Protein AF-A0A256Y1G0-F1 (afdb_monomer_lite)

Sequence (108 aa):
MKRLKKPKINKTLIVLIVVFIVFIISGYKIYKEKQQINELYKKCREIQNDPNLMLECKCIPTFAFNKTYASGTVKEKTSPFCTCICDIGQNKQHIFEIRISNNKKTNR

Structure (mmCIF, N/CA/C/O backbone):
data_AF-A0A256Y1G0-F1
#
_entry.id   AF-A0A256Y1G0-F1
#
loop_
_atom_site.group_PDB
_atom_site.id
_atom_site.type_symbol
_atom_site.label_atom_id
_atom_site.label_alt_id
_atom_site.label_comp_id
_atom_site.label_asym_id
_atom_site.label_entity_id
_atom_site.label_seq_id
_atom_site.pdbx_PDB_ins_code
_atom_site.Cartn_x
_atom_site.Cartn_y
_atom_site.Cartn_z
_atom_site.occupancy
_atom_site.B_iso_or_equiv
_atom_site.auth_seq_id
_atom_site.auth_comp_id
_atom_site.auth_asym_id
_atom_site.auth_atom_id
_atom_site.pdbx_PDB_model_num
ATOM 1 N N . MET A 1 1 ? -51.096 10.469 33.459 1.00 48.59 1 MET A N 1
ATOM 2 C CA . MET A 1 1 ? -49.653 10.683 33.186 1.00 48.59 1 MET A CA 1
ATOM 3 C C . MET A 1 1 ? -48.849 9.462 33.633 1.00 48.59 1 MET A C 1
ATOM 5 O O . MET A 1 1 ? -48.715 9.236 34.830 1.00 48.59 1 MET A O 1
ATOM 9 N N . LYS A 1 2 ? -48.357 8.633 32.701 1.00 54.94 2 LYS A N 1
ATOM 10 C CA . LYS A 1 2 ? -47.492 7.484 33.031 1.00 54.94 2 LYS A CA 1
ATOM 11 C C . LYS A 1 2 ? -46.098 8.005 33.400 1.00 54.94 2 LYS A C 1
ATOM 13 O O . LYS A 1 2 ? -45.428 8.599 32.563 1.00 54.94 2 LYS A O 1
ATOM 18 N N . ARG A 1 3 ? -45.670 7.811 34.653 1.00 49.78 3 ARG A N 1
ATOM 19 C CA . ARG A 1 3 ? -44.299 8.122 35.090 1.00 49.78 3 ARG A CA 1
ATOM 20 C C . ARG A 1 3 ? -43.330 7.181 34.369 1.00 49.78 3 ARG A C 1
ATOM 22 O O . ARG A 1 3 ? -43.298 5.989 34.666 1.00 49.78 3 ARG A O 1
ATOM 29 N N . LEU A 1 4 ? -42.549 7.714 33.432 1.00 63.31 4 LEU A N 1
ATOM 30 C CA . LEU A 1 4 ? -41.422 7.008 32.823 1.00 63.31 4 LEU A CA 1
ATOM 31 C C . LEU A 1 4 ? -40.384 6.727 33.921 1.00 63.31 4 LEU A C 1
ATOM 33 O O . LEU A 1 4 ? -39.746 7.644 34.441 1.00 63.31 4 LEU A O 1
ATOM 37 N N . LYS A 1 5 ? -40.258 5.457 34.329 1.00 58.66 5 LYS A N 1
ATOM 38 C CA . LYS A 1 5 ? -39.201 5.006 35.245 1.00 58.66 5 LYS A CA 1
ATOM 39 C C . LYS A 1 5 ? -37.853 5.300 34.585 1.00 58.66 5 LYS A C 1
ATOM 41 O O . LYS A 1 5 ? -37.579 4.780 33.508 1.00 58.66 5 LYS A O 1
ATOM 46 N N . LYS A 1 6 ? -37.019 6.121 35.233 1.00 62.69 6 LYS A N 1
ATOM 47 C CA . LYS A 1 6 ? -35.636 6.358 34.799 1.00 62.69 6 LYS A CA 1
ATOM 48 C C . LYS A 1 6 ? -34.919 5.003 34.696 1.00 62.69 6 LYS A C 1
ATOM 50 O O . LYS A 1 6 ? -34.934 4.261 35.685 1.00 62.69 6 LYS A O 1
ATOM 55 N N . PRO A 1 7 ? -34.321 4.652 33.545 1.00 64.81 7 PRO A N 1
ATOM 56 C CA . PRO A 1 7 ? -33.579 3.408 33.427 1.00 64.81 7 PRO A CA 1
ATOM 57 C C . PRO A 1 7 ? -32.400 3.454 34.404 1.00 64.81 7 PRO A C 1
ATOM 59 O O . PRO A 1 7 ? -31.608 4.397 34.394 1.00 64.81 7 PRO A O 1
ATOM 62 N N . LYS A 1 8 ? -32.300 2.452 35.284 1.00 68.50 8 LYS A N 1
ATOM 63 C CA . LYS A 1 8 ? -31.100 2.242 36.098 1.00 68.50 8 LYS A CA 1
ATOM 64 C C . LYS A 1 8 ? -30.011 1.763 35.147 1.00 68.50 8 LYS A C 1
ATOM 66 O O . LYS A 1 8 ? -30.005 0.605 34.743 1.00 68.50 8 LYS A O 1
ATOM 71 N N . ILE A 1 9 ? -29.145 2.677 34.728 1.00 71.00 9 ILE A N 1
ATOM 72 C CA . ILE A 1 9 ? -28.012 2.342 33.870 1.00 71.00 9 ILE A CA 1
ATOM 73 C C . ILE A 1 9 ? -27.052 1.490 34.704 1.00 71.00 9 ILE A C 1
ATOM 75 O O . ILE A 1 9 ? -26.483 1.954 35.693 1.00 71.00 9 ILE A O 1
ATOM 79 N N . ASN A 1 10 ? -26.906 0.223 34.322 1.00 81.69 10 ASN A N 1
ATOM 80 C CA . ASN A 1 10 ? -26.004 -0.705 34.991 1.00 81.69 10 ASN A CA 1
ATOM 81 C C . ASN A 1 10 ? -24.556 -0.303 34.699 1.00 81.69 10 ASN A C 1
ATOM 83 O O . ASN A 1 10 ? -24.192 -0.086 33.545 1.00 81.69 10 ASN A O 1
ATOM 87 N N . LYS A 1 11 ? -23.703 -0.257 35.727 1.00 84.69 11 LYS A N 1
ATOM 88 C CA . LYS A 1 11 ? -22.271 0.063 35.572 1.00 84.69 11 LYS A CA 1
ATOM 89 C C . LYS A 1 11 ? -21.586 -0.857 34.550 1.00 84.69 11 LYS A C 1
ATOM 91 O O . LYS A 1 11 ? -20.790 -0.391 33.745 1.00 84.69 11 LYS A O 1
ATOM 96 N N . THR A 1 12 ? -21.984 -2.129 34.508 1.00 88.06 12 THR A N 1
ATOM 97 C CA . THR A 1 12 ? -21.529 -3.119 33.520 1.00 88.06 12 THR A CA 1
ATOM 98 C C . THR A 1 12 ? -21.862 -2.721 32.079 1.00 88.06 12 THR A C 1
ATOM 100 O O . THR A 1 12 ? -21.044 -2.922 31.188 1.00 88.06 12 THR A O 1
ATOM 103 N N . LEU A 1 13 ? -23.028 -2.105 31.845 1.00 87.19 13 LEU A N 1
ATOM 104 C CA . LEU A 1 13 ? -23.434 -1.623 30.521 1.00 87.19 13 LEU A CA 1
ATOM 105 C C . LEU A 1 13 ? -22.549 -0.455 30.063 1.00 87.19 13 LEU A C 1
ATOM 107 O O . LEU A 1 13 ? -22.164 -0.398 28.901 1.00 87.19 13 LEU A O 1
ATOM 111 N N . ILE A 1 14 ? -22.183 0.444 30.984 1.00 88.62 14 ILE A N 1
ATOM 112 C CA . ILE A 1 14 ? -21.299 1.583 30.691 1.00 88.62 14 ILE A CA 1
ATOM 113 C C . ILE A 1 14 ? -19.913 1.086 30.266 1.00 88.62 14 ILE A C 1
ATOM 1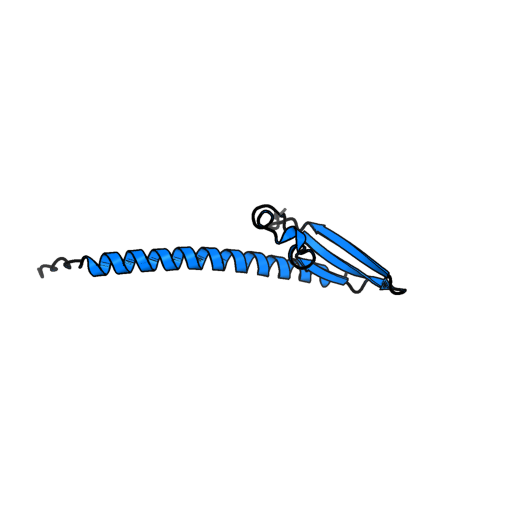15 O O . ILE A 1 14 ? -19.390 1.540 29.252 1.00 88.62 14 ILE A O 1
ATOM 119 N N . VAL A 1 15 ? -19.341 0.120 30.993 1.00 90.81 15 VAL A N 1
ATOM 120 C CA . VAL A 1 15 ? -18.030 -0.463 30.652 1.00 90.81 15 VAL A CA 1
ATOM 121 C C . VAL A 1 15 ? -18.058 -1.109 29.262 1.00 90.81 15 VAL A C 1
ATOM 123 O O . VAL A 1 15 ? -17.148 -0.887 28.467 1.00 90.81 15 VAL A O 1
ATOM 126 N N . LEU A 1 16 ? -19.129 -1.836 28.931 1.00 91.19 16 LEU A N 1
ATOM 127 C CA . LEU A 1 16 ? -19.315 -2.457 27.615 1.00 91.19 16 LEU A CA 1
ATOM 128 C C . LEU A 1 16 ? -19.349 -1.428 26.475 1.00 91.19 16 LEU A C 1
ATOM 130 O O . LEU A 1 16 ? -18.700 -1.626 25.449 1.00 91.19 16 LEU A O 1
ATOM 134 N N . ILE A 1 17 ? -20.051 -0.306 26.672 1.00 91.94 17 ILE A N 1
ATOM 135 C CA . ILE A 1 17 ? -20.115 0.788 25.691 1.00 91.94 17 ILE A CA 1
ATOM 136 C C . ILE A 1 17 ? -18.728 1.406 25.475 1.00 91.94 17 ILE A C 1
ATOM 138 O O . ILE A 1 17 ? -18.328 1.627 24.334 1.00 91.94 17 ILE A O 1
ATOM 142 N N . VAL A 1 18 ? -17.972 1.651 26.549 1.00 93.25 18 V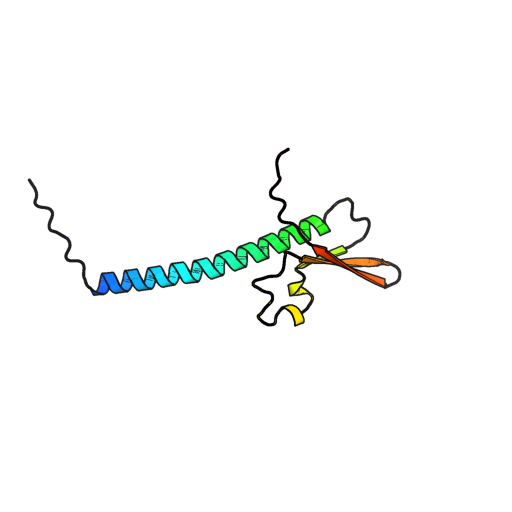AL A N 1
ATOM 143 C CA . VAL A 1 18 ? -16.622 2.232 26.452 1.00 93.25 18 VAL A CA 1
ATOM 144 C C . VAL A 1 18 ? -15.682 1.308 25.677 1.00 93.25 18 VAL A C 1
ATOM 146 O O . VAL A 1 18 ? -14.993 1.766 24.767 1.00 93.25 18 VAL A O 1
ATOM 149 N N . VAL A 1 19 ? -15.698 0.005 25.971 1.00 93.00 19 VAL A N 1
ATOM 150 C CA . VAL A 1 19 ? -14.894 -0.988 25.240 1.00 93.00 19 VAL A CA 1
ATOM 151 C C . VAL A 1 19 ? -15.269 -1.006 23.756 1.00 93.00 19 VAL A C 1
ATOM 153 O O . VAL A 1 19 ? -14.388 -0.967 22.898 1.00 93.00 19 VAL A O 1
ATOM 156 N N . PHE A 1 20 ? -16.564 -0.984 23.435 1.00 94.06 20 PHE A N 1
ATOM 157 C CA . PHE A 1 20 ? -17.039 -0.974 22.051 1.00 94.06 20 PHE A CA 1
ATOM 158 C C . PHE A 1 20 ? -16.575 0.268 21.272 1.00 94.06 20 PHE A C 1
ATOM 160 O O . PHE A 1 20 ? -16.123 0.153 20.133 1.00 94.06 20 PHE A O 1
ATOM 167 N N . ILE A 1 21 ? -16.600 1.451 21.895 1.00 94.00 21 ILE A N 1
ATOM 168 C CA . ILE A 1 21 ? -16.106 2.693 21.280 1.00 94.00 21 ILE A CA 1
ATOM 169 C C . ILE A 1 21 ? -14.606 2.594 20.966 1.00 94.00 21 ILE A C 1
ATOM 171 O O . ILE A 1 21 ? -14.180 2.991 19.880 1.00 94.00 21 ILE A O 1
ATOM 175 N N . VAL A 1 22 ? -13.803 2.022 21.870 1.00 92.12 22 VAL A N 1
ATOM 176 C CA . VAL A 1 22 ? -12.362 1.822 21.640 1.00 92.12 22 VAL A CA 1
ATOM 177 C C . VAL A 1 22 ? -12.115 0.903 20.438 1.00 92.12 22 VAL A C 1
ATOM 179 O O . VAL A 1 22 ? -11.253 1.208 19.610 1.00 92.12 22 VAL A O 1
ATOM 182 N N . PHE A 1 23 ? -12.901 -0.169 20.291 1.00 92.06 23 PHE A N 1
ATOM 183 C CA . PHE A 1 23 ? -12.836 -1.057 19.124 1.00 92.06 23 PHE A CA 1
ATOM 184 C C . PHE A 1 23 ? -13.204 -0.353 17.812 1.00 92.06 23 PHE A C 1
ATOM 186 O O . PHE A 1 23 ? -12.545 -0.567 16.795 1.00 92.06 23 PHE A O 1
ATOM 193 N N . ILE A 1 24 ? -14.220 0.515 17.816 1.00 91.88 24 ILE A N 1
ATOM 194 C CA . ILE A 1 24 ? -14.590 1.283 16.617 1.00 91.88 24 ILE A CA 1
ATOM 195 C C . ILE A 1 24 ? -13.454 2.225 16.206 1.00 91.88 24 ILE A C 1
ATOM 197 O O . ILE A 1 24 ? -13.098 2.282 15.029 1.00 91.88 24 ILE A O 1
ATOM 201 N N . ILE A 1 25 ? -12.860 2.952 17.156 1.00 91.88 25 ILE A N 1
ATOM 202 C CA . ILE A 1 25 ? -11.794 3.922 16.864 1.00 91.88 25 ILE A CA 1
ATOM 203 C C . ILE A 1 25 ? -10.550 3.219 16.304 1.00 91.88 25 ILE A C 1
ATOM 205 O O . ILE A 1 25 ? -9.963 3.691 15.325 1.00 91.88 25 ILE A O 1
ATOM 209 N N . SER A 1 26 ? -10.145 2.092 16.897 1.00 87.69 26 SER A N 1
ATOM 210 C CA . SER A 1 26 ? -8.998 1.316 16.414 1.00 87.69 26 SER A CA 1
ATOM 211 C C . SER A 1 26 ? -9.263 0.725 15.026 1.00 87.69 26 SER A C 1
ATOM 213 O O . SER A 1 26 ? -8.426 0.872 14.132 1.00 87.69 26 SER A O 1
ATOM 215 N N . GLY A 1 27 ? -10.456 0.164 14.804 1.00 87.00 27 GLY A N 1
ATOM 216 C CA . GLY A 1 27 ? -10.886 -0.331 13.497 1.00 87.00 27 GLY A CA 1
ATOM 217 C C . GLY A 1 27 ? -10.900 0.760 12.423 1.00 87.00 27 GLY A C 1
ATOM 218 O O . GLY A 1 27 ? -10.407 0.543 11.316 1.00 87.00 27 GLY A O 1
ATOM 219 N N . TYR A 1 28 ? -11.381 1.962 12.755 1.00 88.81 28 TYR A N 1
ATOM 220 C CA . TYR A 1 28 ? -11.438 3.087 11.820 1.00 88.81 28 TYR A CA 1
ATOM 221 C C . TYR A 1 28 ? -10.047 3.557 11.368 1.00 88.81 28 TYR A C 1
ATOM 223 O O . TYR A 1 28 ? -9.853 3.843 10.184 1.00 88.81 28 TYR A O 1
ATOM 231 N N . LYS A 1 29 ? -9.056 3.596 12.273 1.00 82.56 29 LYS A N 1
ATOM 232 C CA . LYS A 1 29 ? -7.666 3.936 11.910 1.00 82.56 29 LYS A CA 1
ATOM 233 C C . LYS A 1 29 ? -7.097 2.959 10.879 1.00 82.56 29 LYS A C 1
ATOM 235 O O . LYS A 1 29 ? -6.586 3.395 9.849 1.00 82.56 29 LYS A O 1
ATOM 240 N N . ILE A 1 30 ? -7.255 1.657 11.125 1.00 80.06 30 ILE A N 1
ATOM 241 C CA . ILE A 1 30 ? -6.788 0.594 10.221 1.00 80.06 30 ILE A CA 1
ATOM 242 C C . ILE A 1 30 ? -7.517 0.672 8.872 1.00 80.06 30 ILE A C 1
ATOM 244 O O . ILE A 1 30 ? -6.905 0.526 7.812 1.00 80.06 30 ILE A O 1
ATOM 248 N N . TYR A 1 31 ? -8.826 0.930 8.897 1.00 81.38 31 TYR A N 1
ATOM 249 C CA . TYR A 1 31 ? -9.633 1.066 7.688 1.00 81.38 31 TYR A CA 1
ATOM 250 C C . TYR A 1 31 ? -9.177 2.245 6.815 1.00 81.38 31 TYR A C 1
ATOM 252 O O . TYR A 1 31 ? -9.017 2.093 5.602 1.00 81.38 31 TYR A O 1
ATOM 260 N N . LYS A 1 32 ? -8.909 3.406 7.426 1.00 76.62 32 LYS A N 1
ATOM 261 C CA . LYS A 1 32 ? -8.450 4.604 6.712 1.00 76.62 32 LYS A CA 1
ATOM 262 C C . LYS A 1 32 ? -7.087 4.395 6.040 1.00 76.62 32 LYS A C 1
ATOM 264 O O . LYS A 1 32 ? -6.924 4.797 4.891 1.00 76.62 32 LYS A O 1
ATOM 269 N N . GLU A 1 33 ? -6.142 3.734 6.713 1.00 71.44 33 GLU A N 1
ATOM 270 C CA . GLU A 1 33 ? -4.822 3.415 6.140 1.00 71.44 33 GLU A CA 1
ATOM 271 C C . GLU A 1 33 ? -4.957 2.499 4.911 1.00 71.44 33 GLU A C 1
ATOM 273 O O . GLU A 1 33 ? -4.383 2.778 3.856 1.00 71.44 33 GLU A O 1
ATOM 278 N N . LYS A 1 34 ? -5.801 1.458 4.992 1.00 74.44 34 LYS A N 1
ATOM 279 C CA . LYS A 1 34 ? -6.084 0.579 3.843 1.00 74.44 34 LYS A CA 1
ATOM 280 C C . LYS A 1 34 ? -6.695 1.330 2.660 1.00 74.44 34 LYS A C 1
ATOM 282 O O . LYS A 1 34 ? -6.331 1.053 1.518 1.00 74.44 34 LYS A O 1
ATOM 287 N N . GLN A 1 35 ? -7.605 2.273 2.907 1.00 78.06 35 GLN A N 1
AT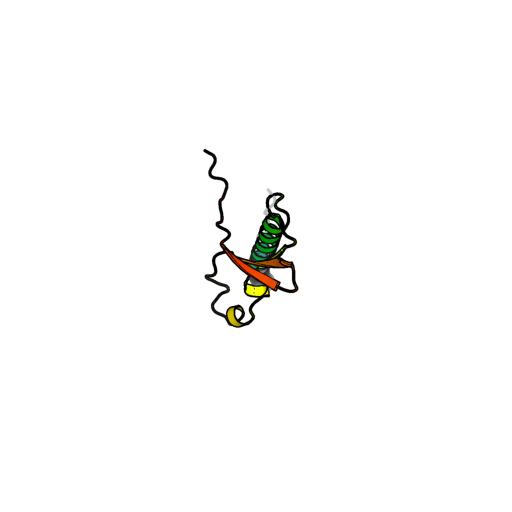OM 288 C CA . GLN A 1 35 ? -8.195 3.069 1.830 1.00 78.06 35 GLN A CA 1
ATOM 289 C C . GLN A 1 35 ? -7.159 3.925 1.099 1.00 78.06 35 GLN A C 1
ATOM 291 O O . GLN A 1 35 ? -7.148 3.923 -0.128 1.00 78.06 35 GLN A O 1
ATOM 296 N N . GLN A 1 36 ? -6.272 4.607 1.827 1.00 72.62 36 GLN A N 1
ATOM 297 C CA . GLN A 1 36 ? -5.237 5.447 1.214 1.00 72.62 36 GLN A CA 1
ATOM 298 C C . GLN A 1 36 ? -4.285 4.631 0.335 1.00 72.62 36 GLN A C 1
ATOM 300 O O . GLN A 1 36 ? -3.934 5.056 -0.765 1.00 72.62 36 GLN A O 1
ATOM 305 N N . ILE A 1 37 ? -3.918 3.430 0.788 1.00 74.00 37 ILE A N 1
ATOM 306 C CA . ILE A 1 37 ? -3.101 2.496 0.010 1.00 74.00 37 ILE A CA 1
ATOM 307 C C . ILE A 1 37 ? -3.830 2.085 -1.275 1.00 74.00 37 ILE A C 1
ATOM 309 O O . ILE A 1 37 ? -3.254 2.164 -2.358 1.00 74.00 37 ILE A O 1
ATOM 313 N N . ASN A 1 38 ? -5.101 1.689 -1.178 1.00 76.44 38 ASN A N 1
ATOM 314 C CA . ASN A 1 38 ? -5.887 1.272 -2.341 1.00 76.44 38 ASN A CA 1
ATOM 315 C C . ASN A 1 38 ? -6.092 2.410 -3.351 1.00 76.44 38 ASN A C 1
ATOM 317 O O . ASN A 1 38 ? -6.012 2.182 -4.558 1.00 76.44 38 ASN A O 1
ATOM 321 N N . GLU A 1 39 ? -6.324 3.634 -2.874 1.00 78.44 39 GLU A N 1
ATOM 322 C CA . GLU A 1 39 ? -6.423 4.818 -3.729 1.00 78.44 39 GLU A CA 1
ATOM 323 C C . GLU A 1 39 ? -5.100 5.080 -4.460 1.00 78.44 39 GLU A C 1
ATOM 325 O O . GLU A 1 39 ? -5.102 5.382 -5.654 1.00 78.44 39 GLU A O 1
ATOM 330 N N . LEU A 1 40 ? -3.964 4.893 -3.782 1.00 74.31 40 LEU A N 1
ATOM 331 C CA . LEU A 1 40 ? -2.650 5.041 -4.396 1.00 74.31 40 LEU A CA 1
ATOM 332 C C . LEU A 1 40 ? -2.396 3.991 -5.481 1.00 74.31 40 LEU A C 1
ATOM 334 O O . LEU A 1 40 ? -1.963 4.336 -6.577 1.00 74.31 40 LEU A O 1
ATOM 338 N N . TYR A 1 41 ? -2.731 2.727 -5.211 1.00 77.94 41 TYR A N 1
ATOM 339 C CA . TYR A 1 41 ? -2.678 1.668 -6.221 1.00 77.94 41 TYR A CA 1
ATOM 340 C C . TYR A 1 41 ? -3.537 1.999 -7.439 1.00 77.94 41 TYR A C 1
ATOM 342 O O . TYR A 1 41 ? -3.110 1.762 -8.568 1.00 77.94 41 TYR A O 1
ATOM 350 N N . LYS A 1 42 ? -4.733 2.559 -7.226 1.00 80.81 42 LYS A N 1
ATOM 351 C CA . LYS A 1 42 ? -5.614 2.965 -8.320 1.00 80.81 42 LYS A CA 1
ATOM 352 C C . LYS A 1 42 ? -4.973 4.063 -9.171 1.00 80.81 42 LYS A C 1
ATOM 354 O O . LYS A 1 42 ? -4.920 3.904 -10.383 1.00 80.81 42 LYS A O 1
ATOM 359 N N . LYS A 1 43 ? -4.408 5.103 -8.552 1.00 79.44 43 LYS A N 1
ATOM 360 C CA . LYS A 1 43 ? -3.709 6.182 -9.273 1.00 79.44 43 LYS A CA 1
ATOM 361 C C . LYS A 1 43 ? -2.471 5.683 -10.025 1.00 79.44 43 LYS A C 1
ATOM 363 O O . LYS A 1 43 ? -2.257 6.086 -11.160 1.00 79.44 43 LYS A O 1
ATOM 368 N N . CYS A 1 44 ? -1.694 4.758 -9.451 1.00 79.44 44 CYS A N 1
ATOM 369 C CA . CYS A 1 44 ? -0.577 4.142 -10.179 1.00 79.44 44 CYS A CA 1
ATOM 370 C C . CYS A 1 44 ? -1.057 3.345 -11.402 1.00 79.44 44 CYS A C 1
ATOM 372 O O . CYS A 1 44 ? -0.411 3.386 -12.445 1.00 79.44 44 CYS A O 1
ATOM 374 N N . ARG A 1 45 ? -2.195 2.644 -11.302 1.00 82.06 45 ARG A N 1
ATOM 375 C CA . ARG A 1 45 ? -2.793 1.942 -12.450 1.00 82.06 45 ARG A CA 1
ATOM 376 C C . ARG A 1 45 ? -3.358 2.893 -13.499 1.00 82.06 45 ARG A C 1
ATOM 378 O O . ARG A 1 45 ? -3.291 2.577 -14.677 1.00 82.06 45 ARG A O 1
ATOM 385 N N . GLU A 1 46 ? -3.917 4.027 -13.087 1.00 81.06 46 GLU A N 1
ATOM 386 C CA . GLU A 1 46 ? -4.371 5.067 -14.018 1.00 81.06 46 GLU A CA 1
ATOM 387 C C . GLU A 1 46 ? -3.199 5.592 -14.855 1.00 81.06 46 GLU A C 1
ATOM 389 O O . GLU A 1 46 ? -3.334 5.685 -16.066 1.00 81.06 46 GLU A O 1
ATOM 394 N N . ILE A 1 47 ? -2.032 5.815 -14.238 1.00 77.25 47 ILE A N 1
ATOM 395 C CA . ILE A 1 47 ? -0.801 6.185 -14.956 1.00 77.25 47 ILE A CA 1
ATOM 396 C C . ILE A 1 47 ? -0.332 5.056 -15.883 1.00 77.25 47 ILE A C 1
ATOM 398 O O . ILE A 1 47 ? 0.049 5.313 -17.018 1.00 77.25 47 ILE A O 1
ATOM 402 N N . GLN A 1 48 ? -0.360 3.804 -15.414 1.00 78.75 48 GLN A N 1
ATOM 403 C CA . GLN A 1 48 ? 0.038 2.648 -16.223 1.00 78.75 48 GLN A CA 1
ATOM 404 C C . GLN A 1 48 ? -0.804 2.503 -17.498 1.00 78.75 48 GLN A C 1
ATOM 406 O O . GLN A 1 48 ? -0.281 2.106 -18.533 1.00 78.75 48 GLN A O 1
ATOM 411 N N . ASN A 1 49 ? -2.101 2.790 -17.405 1.00 77.19 49 ASN A N 1
ATOM 412 C CA . ASN A 1 49 ? -3.050 2.641 -18.504 1.00 77.19 49 ASN A CA 1
ATOM 413 C C . ASN A 1 49 ? -3.241 3.939 -19.308 1.00 77.19 49 ASN A C 1
ATOM 415 O O . ASN A 1 49 ? -4.193 4.024 -20.086 1.00 77.19 49 ASN A O 1
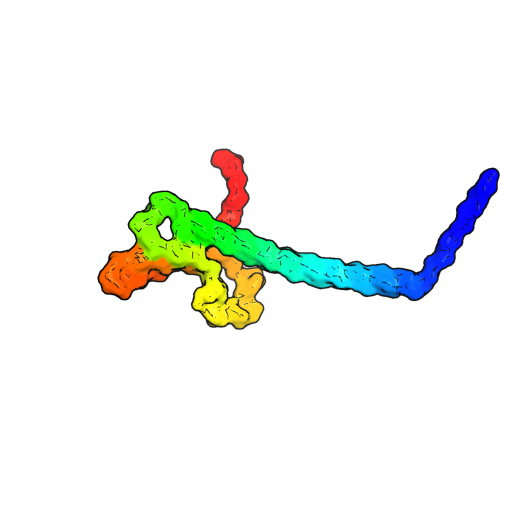ATOM 419 N N . ASP A 1 50 ? -2.410 4.965 -19.095 1.00 76.12 50 ASP A N 1
ATOM 420 C CA . ASP A 1 50 ? -2.515 6.210 -19.851 1.00 76.12 50 ASP A CA 1
ATOM 421 C C . ASP A 1 50 ? -2.186 5.928 -21.330 1.00 76.12 50 ASP A C 1
ATOM 423 O O . ASP A 1 50 ? -1.121 5.380 -21.621 1.00 76.12 50 ASP A O 1
ATOM 427 N N . PRO A 1 51 ? -3.066 6.282 -22.285 1.00 67.19 51 PRO A N 1
ATOM 428 C CA . PRO A 1 51 ? -2.847 6.009 -23.707 1.00 67.19 51 PRO A CA 1
ATOM 429 C C . PRO A 1 51 ? -1.615 6.723 -24.288 1.00 67.19 51 PRO A C 1
ATOM 431 O O . PRO A 1 51 ? -1.192 6.395 -25.394 1.00 67.19 51 PRO A O 1
ATOM 434 N N . ASN A 1 52 ? -1.032 7.687 -23.567 1.00 67.31 52 ASN A N 1
ATOM 435 C CA . ASN A 1 52 ? 0.213 8.347 -23.954 1.00 67.31 52 ASN A CA 1
ATOM 436 C C . ASN A 1 52 ? 1.472 7.550 -23.566 1.00 67.31 52 ASN A C 1
ATOM 438 O O . ASN A 1 52 ? 2.573 7.920 -23.980 1.00 67.31 52 ASN A O 1
ATOM 442 N N . LEU A 1 53 ? 1.351 6.471 -22.781 1.00 65.12 53 LEU A N 1
ATOM 443 C CA . LEU A 1 53 ? 2.471 5.572 -22.515 1.00 65.12 53 LEU A CA 1
ATOM 444 C C . LEU A 1 53 ? 2.737 4.713 -23.758 1.00 65.12 53 LEU A C 1
ATOM 446 O O . LEU A 1 53 ? 2.046 3.740 -24.036 1.00 65.12 53 LEU A O 1
ATOM 450 N N . MET A 1 54 ? 3.783 5.073 -24.501 1.00 61.88 54 MET A N 1
ATOM 451 C CA . MET A 1 54 ? 4.202 4.361 -25.715 1.00 61.88 54 MET A CA 1
ATOM 452 C C . MET A 1 54 ? 4.892 3.011 -25.437 1.00 61.88 54 MET A C 1
ATOM 454 O O . MET A 1 54 ? 5.265 2.315 -26.377 1.00 61.88 54 MET A O 1
ATOM 458 N N . LEU A 1 55 ? 5.106 2.652 -24.167 1.00 68.38 55 LEU A N 1
ATOM 459 C CA . LEU A 1 55 ? 5.877 1.484 -23.735 1.00 68.38 55 LEU A CA 1
ATOM 460 C C . LEU A 1 55 ? 5.077 0.650 -22.731 1.00 68.38 55 LEU A C 1
ATOM 462 O O . LEU A 1 55 ? 4.311 1.196 -21.936 1.00 68.38 55 LEU A O 1
ATOM 466 N N . GLU A 1 56 ? 5.303 -0.667 -22.721 1.00 75.69 56 GLU A N 1
ATOM 467 C CA . GLU A 1 56 ? 4.742 -1.550 -21.699 1.00 75.69 56 GLU A CA 1
ATOM 468 C C . GLU A 1 56 ? 5.394 -1.250 -20.345 1.00 75.69 56 GLU A C 1
ATOM 470 O O . GLU A 1 56 ? 6.525 -1.651 -20.054 1.00 75.69 56 GLU A O 1
ATOM 475 N N . CYS A 1 57 ? 4.673 -0.504 -19.510 1.00 78.94 57 CYS A N 1
ATOM 476 C CA . CYS A 1 57 ? 5.120 -0.127 -18.179 1.00 78.94 57 CYS A CA 1
ATOM 477 C C . CYS A 1 57 ? 4.311 -0.840 -17.096 1.00 78.94 57 CYS A C 1
ATOM 479 O O . CYS A 1 57 ? 3.106 -1.050 -17.220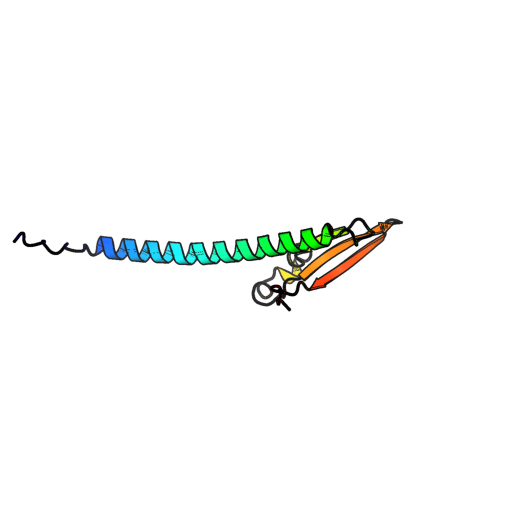 1.00 78.94 57 CYS A O 1
ATOM 481 N N . LYS A 1 58 ? 4.960 -1.157 -15.976 1.00 82.56 58 LYS A N 1
ATOM 482 C CA . LYS A 1 58 ? 4.319 -1.622 -14.745 1.00 82.56 58 LYS A CA 1
ATOM 483 C C . LYS A 1 58 ? 4.538 -0.590 -13.650 1.00 82.56 58 LYS A C 1
ATOM 485 O O . LYS A 1 58 ? 5.671 -0.388 -13.216 1.00 82.56 58 LYS A O 1
ATOM 490 N N . CYS A 1 59 ? 3.458 0.038 -13.190 1.00 81.81 59 CYS A N 1
ATOM 491 C CA . CYS A 1 59 ? 3.510 1.059 -12.147 1.00 81.81 59 CYS A CA 1
ATOM 492 C C . CYS A 1 59 ? 2.943 0.527 -10.831 1.00 81.81 59 CYS A C 1
ATOM 494 O O . CYS A 1 59 ? 1.807 0.055 -10.765 1.00 81.81 59 CYS A O 1
ATOM 496 N N . ILE A 1 60 ? 3.724 0.631 -9.758 1.00 82.38 60 ILE A N 1
ATOM 497 C CA . ILE A 1 60 ? 3.318 0.245 -8.404 1.00 82.38 60 ILE A CA 1
ATOM 498 C C . ILE A 1 60 ? 3.718 1.324 -7.393 1.00 82.38 60 ILE A C 1
ATOM 500 O O . ILE A 1 60 ? 4.629 2.105 -7.658 1.00 82.38 60 ILE A O 1
ATOM 504 N N . PRO A 1 61 ? 3.070 1.389 -6.219 1.00 80.69 61 PRO A N 1
ATOM 505 C CA . PRO A 1 61 ? 3.493 2.301 -5.165 1.00 80.69 61 PRO A CA 1
ATOM 506 C C . PRO A 1 61 ? 4.953 2.060 -4.767 1.00 80.69 61 PRO A C 1
ATOM 508 O O . PRO A 1 61 ? 5.367 0.915 -4.585 1.00 80.69 61 PRO A O 1
ATOM 511 N N . THR A 1 62 ? 5.724 3.129 -4.573 1.00 76.00 62 THR A N 1
ATOM 512 C CA . THR A 1 62 ? 7.176 3.041 -4.319 1.00 76.00 62 THR A CA 1
ATOM 513 C C . THR A 1 62 ? 7.530 2.206 -3.082 1.00 76.00 62 THR A C 1
ATOM 515 O O . THR A 1 62 ? 8.487 1.431 -3.108 1.00 76.00 62 THR A O 1
ATOM 518 N N . PHE A 1 63 ? 6.709 2.251 -2.024 1.00 72.69 63 PHE A N 1
ATOM 519 C CA . PHE A 1 63 ? 6.905 1.412 -0.830 1.00 72.69 63 PHE A CA 1
ATOM 520 C C . PHE A 1 63 ? 6.782 -0.096 -1.107 1.00 72.69 63 PHE A C 1
ATOM 522 O O . PHE A 1 63 ? 7.273 -0.902 -0.320 1.00 72.69 63 PHE A O 1
ATOM 529 N N . ALA A 1 64 ? 6.095 -0.495 -2.184 1.00 70.56 64 ALA A N 1
ATOM 530 C CA . ALA A 1 64 ? 5.945 -1.895 -2.569 1.00 70.56 64 ALA A CA 1
ATOM 531 C C . ALA A 1 64 ? 7.169 -2.404 -3.346 1.00 70.56 64 ALA A C 1
ATOM 533 O O . ALA A 1 64 ? 7.421 -3.607 -3.357 1.00 70.56 64 ALA A O 1
ATOM 534 N N . PHE A 1 65 ? 7.931 -1.500 -3.972 1.00 68.50 65 PHE A N 1
ATOM 535 C CA . PHE A 1 65 ? 9.129 -1.835 -4.739 1.00 68.50 65 PHE A CA 1
ATOM 536 C C . PHE A 1 65 ? 10.391 -1.882 -3.866 1.00 68.50 65 PHE A C 1
ATOM 538 O O . PHE A 1 65 ? 11.215 -2.780 -4.021 1.00 68.50 65 PHE A O 1
ATOM 545 N N . ASN A 1 66 ? 10.537 -0.957 -2.912 1.00 59.91 66 ASN A N 1
ATOM 546 C CA . ASN A 1 66 ? 11.752 -0.835 -2.109 1.00 59.91 66 ASN A CA 1
ATOM 547 C C . ASN A 1 66 ? 11.482 -1.062 -0.607 1.00 59.91 66 ASN A C 1
ATOM 549 O O . ASN A 1 66 ? 10.867 -0.233 0.068 1.00 59.91 66 ASN A O 1
ATOM 553 N N . LYS A 1 67 ? 11.992 -2.181 -0.063 1.00 52.84 67 LYS A N 1
ATOM 554 C CA . LYS A 1 67 ? 11.874 -2.549 1.365 1.00 52.84 67 LYS A CA 1
ATOM 555 C C . LYS A 1 67 ? 12.572 -1.562 2.307 1.00 52.84 67 LYS A C 1
ATOM 557 O O . LYS A 1 67 ? 12.217 -1.505 3.480 1.00 52.84 67 LYS A O 1
ATOM 562 N N . THR A 1 68 ? 13.511 -0.756 1.817 1.00 45.88 68 THR A N 1
ATOM 563 C CA . THR A 1 68 ? 14.209 0.264 2.617 1.00 45.88 68 THR A CA 1
ATOM 564 C C . THR A 1 68 ? 13.273 1.409 3.028 1.00 45.88 68 THR A C 1
ATOM 566 O O . THR A 1 68 ? 13.480 2.034 4.060 1.00 45.88 68 THR A O 1
ATOM 569 N N . TYR A 1 69 ? 12.171 1.625 2.300 1.00 44.50 69 TYR A N 1
ATOM 570 C CA . TYR A 1 69 ? 11.104 2.550 2.701 1.00 44.50 69 TYR A CA 1
ATOM 571 C C . TYR A 1 69 ? 10.036 1.888 3.592 1.00 44.50 69 TYR A C 1
ATOM 573 O O . TYR A 1 69 ? 9.128 2.560 4.074 1.00 44.50 69 TYR A O 1
ATOM 581 N N . ALA A 1 70 ? 10.132 0.578 3.845 1.00 45.03 70 ALA A N 1
ATOM 582 C CA . ALA A 1 70 ? 9.220 -0.144 4.731 1.00 45.03 70 ALA A CA 1
ATOM 583 C C . ALA A 1 70 ? 9.621 -0.043 6.216 1.00 45.03 70 ALA A C 1
ATOM 585 O O . ALA A 1 70 ? 8.823 -0.397 7.088 1.00 45.03 70 ALA A O 1
ATOM 586 N N . SER A 1 71 ? 10.820 0.468 6.534 1.00 40.91 71 SER A N 1
ATOM 587 C CA . SER A 1 71 ? 11.255 0.691 7.914 1.00 40.91 71 SER A CA 1
ATOM 588 C C . SER A 1 71 ? 10.664 1.990 8.472 1.00 40.91 71 SER A C 1
ATOM 590 O O . SER A 1 71 ? 11.261 3.056 8.369 1.00 40.91 71 SER A O 1
ATOM 592 N N . GLY A 1 72 ? 9.467 1.888 9.052 1.00 42.72 72 GLY A N 1
ATOM 593 C CA . GLY A 1 72 ? 8.979 2.706 10.175 1.00 42.72 72 GLY A CA 1
ATOM 594 C C . GLY A 1 72 ? 8.663 4.193 9.955 1.00 42.72 72 GLY A C 1
ATOM 595 O O . GLY A 1 72 ? 7.676 4.667 10.502 1.00 42.72 72 GLY A O 1
ATOM 596 N N . THR A 1 73 ? 9.429 4.932 9.155 1.00 41.31 73 THR A N 1
ATOM 597 C CA . THR A 1 73 ? 9.418 6.412 9.161 1.00 41.31 73 THR A CA 1
ATOM 598 C C . THR A 1 73 ? 8.738 7.024 7.933 1.00 41.31 73 THR A C 1
ATOM 600 O O . THR A 1 73 ? 8.464 8.220 7.877 1.00 41.31 73 THR A O 1
ATOM 603 N N . VAL A 1 74 ? 8.444 6.200 6.929 1.00 43.00 74 VAL A N 1
ATOM 604 C CA . VAL A 1 74 ? 7.946 6.645 5.620 1.00 43.00 74 VAL A CA 1
ATOM 605 C C . VAL A 1 74 ? 6.415 6.648 5.552 1.00 43.00 74 VAL A C 1
ATOM 607 O O . VAL A 1 74 ? 5.831 7.453 4.828 1.00 43.00 74 VAL A O 1
ATOM 610 N N . LYS A 1 75 ? 5.751 5.837 6.388 1.00 45.53 75 LYS A N 1
ATOM 611 C CA . LYS A 1 75 ? 4.283 5.752 6.466 1.00 45.53 75 LYS A CA 1
ATOM 612 C C . LYS A 1 75 ? 3.590 7.083 6.785 1.00 45.53 75 LYS A C 1
ATOM 614 O O . LYS A 1 75 ? 2.428 7.242 6.431 1.00 45.53 75 LYS A O 1
ATOM 619 N N . GLU A 1 76 ? 4.285 8.038 7.403 1.00 43.50 76 GLU A N 1
ATOM 620 C CA . GLU A 1 76 ? 3.695 9.326 7.795 1.00 43.50 76 GLU A CA 1
ATOM 621 C C . GLU A 1 76 ? 4.067 10.514 6.891 1.00 43.50 76 GLU A C 1
ATOM 623 O O . GLU A 1 76 ? 3.457 11.574 7.025 1.00 43.50 76 GLU A O 1
ATOM 628 N N . LYS A 1 77 ? 5.026 10.385 5.955 1.00 40.41 77 LYS A N 1
ATOM 629 C CA . LYS A 1 77 ? 5.519 11.548 5.179 1.00 40.41 77 LYS A CA 1
ATOM 630 C C . LYS A 1 77 ? 5.792 11.340 3.691 1.00 40.41 77 LYS A C 1
ATOM 632 O O . LYS A 1 77 ? 6.053 12.336 3.011 1.00 40.41 77 LYS A O 1
ATOM 637 N N . THR A 1 78 ? 5.723 10.131 3.130 1.00 46.81 78 THR A N 1
ATOM 638 C CA . THR A 1 78 ? 5.864 10.029 1.670 1.00 46.81 78 THR A CA 1
ATOM 639 C C . THR A 1 78 ? 4.645 10.598 0.981 1.00 46.81 78 THR A C 1
ATOM 641 O O . THR A 1 78 ? 3.536 10.077 1.075 1.00 46.81 78 THR A O 1
ATOM 644 N N . SER A 1 79 ? 4.896 11.665 0.231 1.00 53.47 79 SER A N 1
ATOM 645 C CA . SER A 1 79 ? 4.040 12.064 -0.880 1.00 53.47 79 SER A CA 1
ATOM 646 C C . SER A 1 79 ? 3.701 10.821 -1.721 1.00 53.47 79 SER A C 1
ATOM 648 O O . SER A 1 79 ? 4.528 9.913 -1.783 1.00 53.47 79 SER A O 1
ATOM 650 N N . PRO A 1 80 ? 2.515 10.717 -2.332 1.00 67.12 80 PRO A N 1
ATOM 651 C CA . PRO A 1 80 ? 2.127 9.485 -3.001 1.00 67.12 80 PRO A CA 1
ATOM 652 C C . PRO A 1 80 ? 3.000 9.276 -4.247 1.00 67.12 80 PRO A C 1
ATOM 654 O O . PRO A 1 80 ? 2.756 9.884 -5.276 1.00 67.12 80 PRO A O 1
ATOM 657 N N . PHE A 1 81 ? 4.063 8.479 -4.152 1.00 72.56 81 PHE A N 1
ATOM 658 C CA . PHE A 1 81 ? 4.938 8.164 -5.283 1.00 72.56 81 PHE A CA 1
ATOM 659 C C . PHE A 1 81 ? 4.548 6.811 -5.892 1.00 72.56 81 PHE A C 1
ATOM 661 O O . PHE A 1 81 ? 4.266 5.848 -5.168 1.00 72.56 81 PHE A O 1
ATOM 668 N N . CYS A 1 82 ? 4.537 6.745 -7.222 1.00 79.38 82 CYS A N 1
ATOM 669 C CA . CYS A 1 82 ? 4.498 5.500 -7.983 1.00 79.38 82 CYS A CA 1
ATOM 670 C C . CYS A 1 82 ? 5.854 5.286 -8.639 1.00 79.38 82 CYS A C 1
ATOM 672 O O . CYS A 1 82 ? 6.357 6.175 -9.319 1.00 79.38 82 CYS A O 1
ATOM 674 N N . THR A 1 83 ? 6.411 4.094 -8.495 1.00 82.94 83 THR A N 1
ATOM 675 C CA . THR A 1 83 ? 7.564 3.653 -9.273 1.00 82.94 83 THR A CA 1
ATOM 676 C C . THR A 1 83 ? 7.045 2.896 -10.488 1.00 82.94 83 THR A C 1
ATOM 678 O O . THR A 1 83 ? 6.285 1.934 -10.347 1.00 82.94 83 THR A O 1
ATOM 681 N N . CYS A 1 84 ? 7.432 3.347 -11.676 1.00 81.00 84 CYS A N 1
ATOM 682 C CA . CYS A 1 84 ? 7.096 2.720 -12.945 1.00 81.00 84 CYS A CA 1
ATOM 683 C C . CYS A 1 84 ? 8.344 2.077 -13.545 1.00 81.00 84 CYS A C 1
ATOM 685 O O . CYS A 1 84 ? 9.425 2.665 -13.541 1.00 81.00 84 CYS A O 1
ATOM 687 N N . ILE A 1 85 ? 8.178 0.858 -14.046 1.00 84.19 85 ILE A N 1
ATOM 688 C CA . ILE A 1 85 ? 9.219 0.088 -14.724 1.00 84.19 85 ILE A CA 1
ATOM 689 C C . ILE A 1 85 ? 8.728 -0.139 -16.143 1.00 84.19 85 ILE A C 1
ATOM 691 O O . ILE A 1 85 ? 7.713 -0.809 -16.319 1.00 84.19 85 ILE A O 1
ATOM 695 N N . CYS A 1 86 ? 9.416 0.426 -17.126 1.00 83.75 86 CYS A N 1
ATOM 696 C CA . CYS A 1 86 ? 9.079 0.274 -18.537 1.00 83.75 86 CYS A CA 1
ATOM 697 C C . CYS A 1 86 ? 10.122 -0.585 -19.240 1.00 83.75 86 CYS A C 1
ATOM 699 O O . CYS A 1 86 ? 11.326 -0.403 -19.024 1.00 83.75 86 CYS A O 1
ATOM 701 N N . ASP A 1 87 ? 9.660 -1.499 -20.089 1.00 79.50 87 ASP A N 1
ATOM 702 C CA . ASP A 1 87 ? 10.529 -2.213 -21.019 1.00 79.50 87 ASP A CA 1
ATOM 703 C C . ASP A 1 87 ? 10.792 -1.319 -22.237 1.00 79.50 87 ASP A C 1
ATOM 705 O O . ASP A 1 87 ? 9.863 -0.915 -22.935 1.00 79.50 87 ASP A O 1
ATOM 709 N N . ILE A 1 88 ? 12.058 -0.963 -22.457 1.00 80.00 88 ILE A N 1
ATOM 710 C CA . ILE A 1 88 ? 12.497 -0.145 -23.601 1.00 80.00 88 ILE A CA 1
ATOM 711 C C . ILE A 1 88 ? 13.103 -1.008 -24.723 1.00 80.00 88 ILE A C 1
ATOM 713 O O . ILE A 1 88 ? 13.694 -0.479 -25.664 1.00 80.00 88 ILE A O 1
ATOM 717 N N . GLY A 1 89 ? 12.960 -2.334 -24.638 1.00 69.25 89 GLY A N 1
ATOM 718 C CA . GLY A 1 89 ? 13.541 -3.299 -25.562 1.00 69.25 89 GLY A CA 1
ATOM 719 C C . GLY A 1 89 ? 14.998 -3.648 -25.237 1.00 69.25 89 GLY A C 1
ATOM 720 O O . GLY A 1 89 ? 15.662 -3.028 -24.406 1.00 69.25 89 GLY A O 1
ATOM 721 N N . GLN A 1 90 ? 15.517 -4.681 -25.911 1.00 74.19 90 GLN A N 1
ATOM 722 C CA . GLN A 1 90 ? 16.898 -5.178 -25.756 1.00 74.19 90 GLN A CA 1
ATOM 723 C C . GLN A 1 90 ? 17.265 -5.632 -24.326 1.00 74.19 90 GLN A C 1
ATOM 725 O O . GLN A 1 90 ? 18.411 -5.468 -23.903 1.00 74.19 90 GLN A O 1
ATOM 730 N N . ASN A 1 91 ? 16.310 -6.196 -23.573 1.00 66.94 91 ASN A N 1
ATOM 731 C CA . ASN A 1 91 ? 16.469 -6.572 -22.157 1.00 66.94 91 ASN A CA 1
ATOM 732 C C . ASN A 1 91 ? 16.850 -5.399 -21.234 1.00 66.94 91 ASN A C 1
ATOM 734 O O . ASN A 1 91 ? 17.391 -5.614 -20.147 1.00 66.94 91 ASN A O 1
ATOM 738 N N . LYS A 1 92 ? 16.591 -4.152 -21.644 1.00 73.75 92 LYS A N 1
ATOM 739 C CA . LYS A 1 92 ? 16.846 -2.973 -20.816 1.00 73.75 92 LYS A CA 1
ATOM 740 C C . LYS A 1 92 ? 15.538 -2.492 -20.208 1.00 73.75 92 LYS A C 1
ATOM 742 O O . LYS A 1 92 ? 14.567 -2.230 -20.907 1.00 73.75 92 LYS A O 1
ATOM 747 N N . GLN A 1 93 ? 15.537 -2.355 -18.888 1.00 79.12 93 GLN A N 1
ATOM 748 C CA . GLN A 1 93 ? 14.425 -1.781 -18.141 1.00 79.12 93 GLN A CA 1
ATOM 749 C C . GLN A 1 93 ? 14.785 -0.362 -17.721 1.00 79.12 93 GLN A C 1
ATOM 751 O O . GLN A 1 93 ? 15.893 -0.113 -17.239 1.00 79.12 93 GLN A O 1
ATOM 756 N N . HIS A 1 94 ? 13.842 0.560 -17.882 1.00 79.00 94 HIS A N 1
ATOM 757 C CA . HIS A 1 94 ? 13.963 1.909 -17.353 1.00 79.00 94 HIS A CA 1
ATOM 758 C C . HIS A 1 94 ? 13.018 2.081 -16.167 1.00 79.00 94 HIS A C 1
ATOM 760 O O . HIS A 1 94 ? 11.825 1.794 -16.267 1.00 79.00 94 HIS A O 1
ATOM 766 N N . ILE A 1 95 ? 13.565 2.529 -15.038 1.00 80.12 95 ILE A N 1
ATOM 767 C CA . ILE A 1 95 ? 12.824 2.731 -13.793 1.00 80.12 95 ILE A CA 1
ATOM 768 C C . ILE A 1 95 ? 12.780 4.226 -13.510 1.00 80.12 95 ILE A C 1
ATOM 770 O O . ILE A 1 95 ? 13.824 4.875 -13.463 1.00 80.12 95 ILE A O 1
ATOM 774 N N . PHE A 1 96 ? 11.587 4.760 -13.279 1.00 79.25 96 PHE A N 1
ATOM 775 C CA . PHE A 1 96 ? 11.408 6.142 -12.849 1.00 79.25 96 PHE A CA 1
ATOM 776 C C . PHE A 1 96 ? 10.32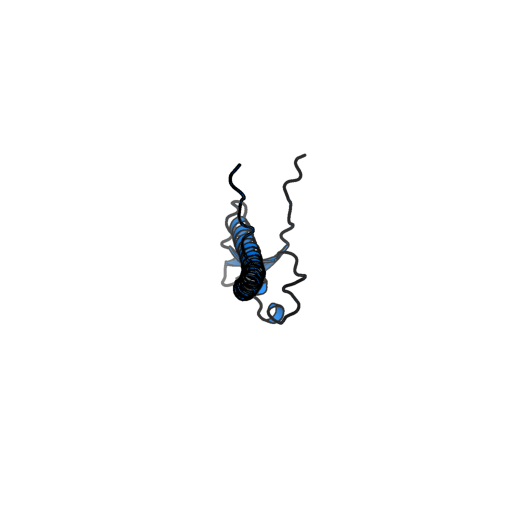6 6.251 -11.780 1.00 79.25 96 PHE A C 1
ATOM 778 O O . PHE A 1 96 ? 9.425 5.416 -11.673 1.00 79.25 96 PHE A O 1
ATOM 785 N N . GLU A 1 97 ? 10.431 7.296 -10.967 1.00 76.56 97 GLU A N 1
ATOM 786 C CA . GLU A 1 97 ? 9.511 7.569 -9.870 1.00 76.56 97 GLU A CA 1
ATOM 787 C C . GLU A 1 97 ? 8.672 8.803 -10.189 1.00 76.56 97 GLU A C 1
ATOM 789 O O . GLU A 1 97 ? 9.188 9.881 -10.481 1.00 76.56 97 GLU A O 1
ATOM 794 N N . ILE A 1 98 ? 7.356 8.644 -10.122 1.00 74.31 98 ILE A N 1
ATOM 795 C CA . ILE A 1 98 ? 6.385 9.696 -10.387 1.00 74.31 98 ILE A CA 1
ATOM 796 C C . ILE A 1 98 ? 5.774 10.115 -9.065 1.00 74.31 98 ILE A C 1
ATOM 798 O O . ILE A 1 98 ? 5.191 9.305 -8.341 1.00 74.31 98 ILE A O 1
ATOM 802 N N . ARG A 1 99 ? 5.845 11.410 -8.768 1.00 73.12 99 ARG A N 1
ATOM 803 C CA . ARG A 1 99 ? 5.096 11.993 -7.660 1.00 73.12 99 ARG A CA 1
ATOM 804 C C . ARG A 1 99 ? 3.651 12.212 -8.089 1.00 73.12 99 ARG A C 1
ATOM 806 O O . ARG A 1 99 ? 3.373 13.077 -8.913 1.00 73.12 99 ARG A O 1
ATOM 813 N N . ILE A 1 100 ? 2.716 11.498 -7.481 1.00 68.44 100 ILE A N 1
ATOM 814 C CA . ILE A 1 100 ? 1.299 11.826 -7.583 1.00 68.44 100 ILE A CA 1
ATOM 815 C C . ILE A 1 100 ? 1.062 13.047 -6.699 1.00 68.44 100 ILE A C 1
ATOM 817 O O . ILE A 1 100 ? 1.129 12.986 -5.471 1.00 68.44 100 ILE A O 1
ATOM 821 N N . SER A 1 101 ? 0.776 14.185 -7.318 1.00 60.81 101 SER A N 1
ATOM 822 C CA . SER A 1 101 ? 0.149 15.283 -6.592 1.00 60.81 101 SER A CA 1
ATOM 823 C C . SER A 1 101 ? -1.324 14.938 -6.385 1.00 60.81 101 SER A C 1
ATOM 825 O O . SER A 1 101 ? -2.001 14.514 -7.323 1.00 60.81 101 SER A O 1
ATOM 827 N N . ASN A 1 102 ? -1.848 15.137 -5.174 1.00 54.50 102 ASN A N 1
ATOM 828 C CA . ASN A 1 102 ? -3.293 15.157 -4.956 1.00 54.50 102 ASN A CA 1
ATOM 829 C C . ASN A 1 102 ? -3.861 16.433 -5.592 1.00 54.50 102 ASN A C 1
ATOM 831 O O . ASN A 1 102 ? -4.263 17.361 -4.896 1.00 54.50 102 ASN A O 1
ATOM 835 N N . ASN A 1 103 ? -3.921 16.476 -6.922 1.00 43.59 103 ASN A N 1
ATOM 836 C CA . ASN A 1 103 ? -4.807 17.397 -7.605 1.00 43.59 103 ASN A CA 1
ATOM 837 C C . ASN A 1 103 ? -6.230 16.885 -7.350 1.00 43.59 103 ASN A C 1
ATOM 839 O O . ASN A 1 103 ? -6.812 16.142 -8.138 1.00 43.59 103 ASN A O 1
ATOM 843 N N . LYS A 1 104 ? -6.820 17.300 -6.217 1.00 41.62 104 LYS A N 1
ATOM 844 C CA . LYS A 1 104 ? -8.243 17.647 -6.250 1.00 41.62 104 LYS A CA 1
ATOM 845 C C . LYS A 1 104 ? -8.364 18.541 -7.472 1.00 41.62 104 LYS A C 1
ATOM 847 O O . LYS A 1 104 ? -7.703 19.570 -7.482 1.00 41.62 104 LYS A O 1
ATOM 852 N N . LYS A 1 105 ? -9.114 18.117 -8.492 1.00 39.00 105 LYS A N 1
ATOM 853 C CA . LYS A 1 105 ? -9.495 18.966 -9.622 1.00 39.00 105 LYS A CA 1
ATOM 854 C C . LYS A 1 105 ? -9.832 20.352 -9.076 1.00 39.00 105 LYS A C 1
ATOM 856 O O . LYS A 1 105 ? -10.903 20.548 -8.501 1.00 39.00 105 LYS A O 1
ATOM 861 N N . THR A 1 106 ? -8.902 21.288 -9.205 1.00 37.62 106 THR A N 1
ATOM 862 C CA . THR A 1 106 ? -9.212 22.698 -9.099 1.00 37.62 106 THR A CA 1
ATOM 863 C C . THR A 1 106 ? -9.990 22.959 -10.371 1.00 37.62 106 THR A C 1
ATOM 865 O O . THR A 1 106 ? -9.418 23.008 -11.453 1.00 37.62 106 THR A O 1
ATOM 868 N N . ASN A 1 107 ? -11.317 22.976 -10.261 1.00 39.59 107 ASN A N 1
ATOM 869 C CA . ASN A 1 107 ? -12.157 23.581 -11.281 1.00 39.59 107 ASN A CA 1
ATOM 870 C C . ASN A 1 107 ? -11.681 25.029 -11.434 1.00 39.59 107 ASN A C 1
ATOM 872 O O . ASN A 1 107 ? -11.979 25.847 -10.560 1.00 39.59 107 ASN A O 1
ATOM 876 N N . ARG A 1 108 ? -10.930 25.313 -12.497 1.00 33.94 108 ARG A N 1
ATOM 877 C CA . ARG A 1 108 ? -11.037 26.520 -13.322 1.00 33.94 108 ARG A CA 1
ATOM 878 C C . ARG A 1 108 ? -10.077 26.449 -14.494 1.00 33.94 108 ARG A C 1
ATOM 880 O O . ARG A 1 108 ? -8.883 26.192 -14.244 1.00 33.94 108 ARG A O 1
#

Secondary structure (DSSP, 8-state):
----PPP---HHHHHHHHHHHHHHHHHHHHHHHHHHHHHHHHHHHHHHT-TT--S-EEEEEHHHH-GGG-SSSSTTT---EEEEEEE-STT-EEEEEEE---------

Radius of gyration: 24.05 Å; chains: 1; bounding box: 67×33×62 Å

pLDDT: mean 70.96, std 15.89, range [33.94, 94.06]

Foldseek 3Di:
DDPDDDDPPDPVNVVVVVVVVVVVVVVVVVVVLVVVQVVLQVVQVCVQPPPPPPFNKDKHFPVVVDVVCVPDDNSVDDQGKIWMWTDPDPPDIDIDIDGDDPPPPPDD